Protein AF-A0A930ADK3-F1 (afdb_monomer_lite)

Radius of gyration: 14.04 Å; chains: 1; bounding box: 31×27×39 Å

Structure (mmCIF, N/CA/C/O backbone):
data_AF-A0A930ADK3-F1
#
_entry.id   AF-A0A930ADK3-F1
#
loop_
_atom_site.group_PDB
_atom_site.id
_atom_site.type_symbol
_atom_site.label_atom_id
_atom_site.label_alt_id
_atom_site.label_comp_id
_atom_site.label_asym_id
_atom_site.label_entity_id
_atom_site.label_seq_id
_atom_site.pdbx_PDB_ins_code
_atom_site.Cartn_x
_atom_site.Cartn_y
_atom_site.Cartn_z
_atom_site.occupancy
_atom_site.B_iso_or_equiv
_atom_site.auth_seq_id
_atom_site.auth_comp_id
_atom_site.auth_asym_id
_atom_site.auth_atom_id
_atom_site.pdbx_PDB_model_num
ATOM 1 N N . MET A 1 1 ? -19.593 17.321 -5.041 1.00 71.75 1 MET A N 1
ATOM 2 C CA . MET A 1 1 ? -19.360 16.054 -5.777 1.00 71.75 1 MET A CA 1
ATOM 3 C C . MET A 1 1 ? -18.675 15.064 -4.853 1.00 71.75 1 MET A C 1
ATOM 5 O O . MET A 1 1 ? -17.789 15.481 -4.118 1.00 71.75 1 MET A O 1
ATOM 9 N N . LYS A 1 2 ? -19.069 13.786 -4.872 1.00 76.25 2 LYS A N 1
ATOM 10 C CA . LYS A 1 2 ? -18.343 12.731 -4.149 1.00 76.25 2 LYS A CA 1
ATOM 11 C C . LYS A 1 2 ? -17.054 12.404 -4.914 1.00 76.25 2 LYS A C 1
ATOM 13 O O . LYS A 1 2 ? -17.110 12.273 -6.135 1.00 76.25 2 LYS A O 1
ATOM 18 N N . LYS A 1 3 ? -15.924 12.307 -4.213 1.00 86.31 3 LYS A N 1
ATOM 19 C CA . LYS A 1 3 ? -14.640 11.849 -4.764 1.00 86.31 3 LYS A CA 1
ATOM 20 C C . LYS A 1 3 ? -14.410 10.392 -4.374 1.00 86.31 3 LYS A C 1
ATOM 22 O O . LYS A 1 3 ? -14.813 9.983 -3.288 1.00 86.31 3 LYS A O 1
ATOM 27 N N . ILE A 1 4 ? -13.793 9.622 -5.267 1.00 94.38 4 ILE A N 1
ATOM 28 C CA . ILE A 1 4 ? -13.429 8.221 -5.033 1.00 94.38 4 ILE A CA 1
ATOM 29 C C . ILE A 1 4 ? -11.914 8.161 -4.896 1.00 94.38 4 ILE A C 1
ATOM 31 O O . ILE A 1 4 ? -11.209 8.696 -5.750 1.00 94.38 4 ILE A O 1
ATOM 35 N N . ARG A 1 5 ? -11.429 7.474 -3.860 1.00 94.44 5 ARG A N 1
ATOM 36 C CA . ARG A 1 5 ? -10.007 7.188 -3.683 1.00 94.44 5 ARG A CA 1
ATOM 37 C C . ARG A 1 5 ? -9.775 5.690 -3.527 1.00 94.44 5 ARG A C 1
ATOM 39 O O . ARG A 1 5 ? -10.409 5.058 -2.686 1.00 94.44 5 ARG A O 1
ATOM 46 N N . LEU A 1 6 ? -8.881 5.125 -4.334 1.00 96.00 6 LEU A N 1
ATOM 47 C CA . LEU A 1 6 ? -8.464 3.726 -4.248 1.00 96.00 6 LEU A CA 1
ATOM 48 C C . LEU A 1 6 ? -7.117 3.624 -3.535 1.00 96.00 6 LEU A C 1
ATOM 50 O O . LEU A 1 6 ? -6.130 4.208 -3.974 1.00 96.00 6 LEU A O 1
ATOM 54 N N . ILE A 1 7 ? -7.090 2.864 -2.443 1.00 96.94 7 ILE A N 1
ATOM 55 C CA . ILE A 1 7 ? -5.895 2.622 -1.629 1.00 96.94 7 ILE A CA 1
ATOM 56 C C . ILE A 1 7 ? -5.283 1.288 -2.063 1.00 96.94 7 ILE A C 1
ATOM 58 O O . ILE A 1 7 ? -5.944 0.249 -2.024 1.00 96.94 7 ILE A O 1
ATOM 62 N N . ILE A 1 8 ? -4.021 1.323 -2.484 1.00 97.00 8 ILE A N 1
ATOM 63 C CA . ILE A 1 8 ? -3.295 0.193 -3.062 1.00 97.00 8 ILE A CA 1
ATOM 64 C C . ILE A 1 8 ? -1.958 0.034 -2.329 1.00 97.00 8 ILE A C 1
ATOM 66 O O . ILE A 1 8 ? -0.943 0.584 -2.756 1.00 97.00 8 ILE A O 1
ATOM 70 N N . PRO A 1 9 ? -1.922 -0.714 -1.218 1.00 97.19 9 PRO A N 1
ATOM 71 C CA . PRO A 1 9 ? -0.663 -1.084 -0.599 1.00 97.19 9 PRO A CA 1
ATOM 72 C C . PRO A 1 9 ? -0.047 -2.285 -1.331 1.00 97.19 9 PRO A C 1
ATOM 74 O O . PRO A 1 9 ? -0.634 -3.366 -1.392 1.00 97.19 9 PRO A O 1
ATOM 77 N N . TYR A 1 10 ? 1.139 -2.090 -1.904 1.00 97.44 10 TYR A N 1
ATOM 78 C CA . TYR A 1 10 ? 1.888 -3.096 -2.653 1.00 97.44 10 TYR A CA 1
ATOM 79 C C . TYR A 1 10 ? 3.373 -3.034 -2.278 1.00 97.44 10 TYR A C 1
ATOM 81 O O . TYR A 1 10 ? 4.064 -2.070 -2.597 1.00 97.44 10 TYR A O 1
ATOM 89 N N . PHE A 1 11 ? 3.879 -4.089 -1.642 1.00 97.69 11 PHE A N 1
ATOM 90 C CA . PHE A 1 11 ? 5.270 -4.172 -1.184 1.00 97.69 11 PHE A CA 1
ATOM 91 C C . PHE A 1 11 ? 5.983 -5.344 -1.846 1.00 97.69 11 PHE A C 1
ATOM 93 O O . PHE A 1 11 ? 5.387 -6.402 -2.074 1.00 97.69 11 PHE A O 1
ATOM 100 N N . GLY A 1 12 ? 7.266 -5.153 -2.133 1.00 95.75 12 GLY A N 1
ATOM 101 C CA . GLY A 1 12 ? 8.067 -6.036 -2.962 1.00 95.75 12 GLY A CA 1
ATOM 102 C C . GLY A 1 12 ? 8.073 -5.612 -4.430 1.00 95.75 12 GLY A C 1
ATOM 103 O O . GLY A 1 12 ? 7.558 -4.567 -4.824 1.00 95.75 12 GLY A O 1
ATOM 104 N N . LYS A 1 13 ? 8.688 -6.448 -5.271 1.00 96.19 13 LYS A N 1
ATOM 105 C CA . LYS A 1 13 ? 8.933 -6.122 -6.679 1.00 96.19 13 LYS A CA 1
ATOM 106 C C . LYS A 1 13 ? 7.630 -5.808 -7.420 1.00 96.19 13 LYS A C 1
ATOM 108 O O . LYS A 1 13 ? 6.742 -6.660 -7.524 1.00 96.19 13 LYS A O 1
ATOM 113 N N . LEU A 1 14 ? 7.550 -4.601 -7.980 1.00 96.38 14 LEU A N 1
ATOM 114 C CA . LEU A 1 14 ? 6.425 -4.201 -8.822 1.00 96.38 14 LEU A CA 1
ATOM 115 C C . LEU A 1 14 ? 6.339 -5.103 -10.065 1.00 96.38 14 LEU A C 1
ATOM 117 O O . LEU A 1 14 ? 7.374 -5.479 -10.633 1.00 96.38 14 LEU A O 1
ATOM 121 N N . PRO A 1 15 ? 5.125 -5.465 -10.518 1.00 95.75 15 PRO A N 1
ATOM 122 C CA . PRO A 1 15 ? 4.970 -6.289 -11.706 1.00 95.75 15 PRO A CA 1
ATOM 123 C C . PRO A 1 15 ? 5.551 -5.594 -12.938 1.00 95.75 15 PRO A C 1
ATOM 125 O O . PRO A 1 15 ? 5.478 -4.373 -13.064 1.00 95.75 15 PRO A O 1
ATOM 128 N N . LYS A 1 16 ? 6.050 -6.367 -13.912 1.00 96.19 16 LYS A N 1
ATOM 129 C CA . LYS A 1 16 ? 6.588 -5.811 -15.172 1.00 96.19 16 LYS A CA 1
ATOM 130 C C . LYS A 1 16 ? 5.589 -4.904 -15.903 1.00 96.19 16 LYS A C 1
ATOM 132 O O . LYS A 1 16 ? 5.994 -4.002 -16.622 1.00 96.19 16 LYS A O 1
ATOM 137 N N . PHE A 1 17 ? 4.291 -5.143 -15.713 1.00 96.25 17 PHE A N 1
ATOM 138 C CA . PHE A 1 17 ? 3.221 -4.372 -16.338 1.00 96.25 17 PHE A CA 1
ATOM 139 C C . PHE A 1 17 ? 2.822 -3.103 -15.568 1.00 96.25 17 PHE A C 1
ATOM 141 O O . PHE A 1 17 ? 1.952 -2.368 -16.031 1.00 96.25 17 PHE A O 1
ATOM 148 N N . PHE A 1 18 ? 3.419 -2.828 -14.404 1.00 97.00 18 PHE A N 1
ATOM 149 C CA . PHE A 1 18 ? 3.038 -1.697 -13.558 1.00 97.00 18 PHE A CA 1
ATOM 150 C C . PHE A 1 18 ? 3.046 -0.331 -14.276 1.00 97.00 18 PHE A C 1
ATOM 152 O O . PHE A 1 18 ? 2.104 0.431 -14.068 1.00 97.00 18 PHE A O 1
ATOM 159 N N . PRO A 1 19 ? 3.981 -0.022 -15.201 1.00 95.75 19 PRO A N 1
ATOM 160 C CA . PRO A 1 19 ? 3.897 1.212 -15.987 1.00 95.75 19 PRO A CA 1
ATOM 161 C C . PRO A 1 19 ? 2.587 1.344 -16.786 1.00 95.75 19 PRO A C 1
ATOM 163 O O . PRO A 1 19 ? 1.996 2.420 -16.841 1.00 95.75 19 PRO A O 1
ATOM 166 N N . TYR A 1 20 ? 2.077 0.248 -17.361 1.00 96.25 20 TYR A N 1
ATOM 167 C CA . TYR A 1 20 ? 0.803 0.248 -18.093 1.00 96.25 20 TYR A CA 1
ATOM 168 C C . TYR A 1 20 ? -0.402 0.405 -17.162 1.00 96.25 20 TYR A C 1
ATOM 170 O O . TYR A 1 20 ? -1.390 1.052 -17.522 1.00 96.25 20 TYR A O 1
ATOM 178 N N . PHE A 1 21 ? -0.308 -0.139 -15.946 1.00 96.81 21 PHE A N 1
ATOM 179 C CA . PHE A 1 21 ? -1.289 0.120 -14.898 1.00 96.81 21 PHE A CA 1
ATOM 180 C C . PHE A 1 21 ? -1.348 1.622 -14.577 1.00 96.81 21 PHE A C 1
ATOM 182 O O . PHE A 1 21 ? -2.433 2.196 -14.624 1.00 96.81 21 PHE A O 1
ATOM 189 N N . LEU A 1 22 ? -0.202 2.284 -14.378 1.00 97.12 22 LEU A N 1
ATOM 190 C CA . LEU A 1 22 ? -0.149 3.727 -14.102 1.00 97.12 22 LEU A CA 1
ATOM 191 C C . LEU A 1 22 ? -0.695 4.586 -15.254 1.00 97.12 22 LEU A C 1
ATOM 193 O O . LEU A 1 22 ? -1.363 5.591 -15.022 1.00 97.12 22 LEU A O 1
ATOM 197 N N . LEU A 1 23 ? -0.464 4.189 -16.509 1.00 96.56 23 LEU A N 1
ATOM 198 C CA . LEU A 1 23 ? -1.075 4.860 -17.664 1.00 96.56 23 LEU A CA 1
ATOM 199 C C . LEU A 1 23 ? -2.605 4.742 -17.658 1.00 96.56 23 LEU A C 1
ATOM 201 O O . LEU A 1 23 ? -3.301 5.677 -18.056 1.00 96.56 23 LEU A O 1
ATOM 205 N N . THR A 1 24 ? -3.126 3.603 -17.202 1.00 95.62 24 THR A N 1
ATOM 206 C CA . THR A 1 24 ? -4.569 3.368 -17.086 1.00 95.62 24 THR A CA 1
ATOM 207 C C . THR A 1 24 ? -5.168 4.205 -15.960 1.00 95.62 24 THR A C 1
ATOM 209 O O . THR A 1 24 ? -6.177 4.877 -16.173 1.00 95.62 24 THR A O 1
ATOM 212 N N . THR A 1 25 ? -4.536 4.222 -14.784 1.00 95.88 25 THR A N 1
ATOM 213 C CA . THR A 1 25 ? -5.012 5.008 -13.638 1.00 95.88 25 THR A CA 1
ATOM 214 C C . THR A 1 25 ? -4.938 6.508 -13.912 1.00 95.88 25 THR A C 1
ATOM 216 O O . THR A 1 25 ? -5.915 7.206 -13.654 1.00 95.88 25 THR A O 1
ATOM 219 N N . LYS A 1 26 ? -3.860 7.001 -14.542 1.00 96.56 26 LYS A N 1
ATOM 220 C CA . LYS A 1 26 ? -3.714 8.412 -14.945 1.00 96.56 26 LYS A CA 1
ATOM 221 C C . LYS A 1 26 ? -4.876 8.904 -15.812 1.00 96.56 26 LYS A C 1
ATOM 223 O O . LYS A 1 26 ? -5.313 10.039 -15.671 1.00 96.56 26 LYS A O 1
ATOM 228 N N . ARG A 1 27 ? -5.377 8.065 -16.724 1.00 96.12 27 ARG A N 1
ATOM 229 C CA . ARG A 1 27 ? -6.493 8.417 -17.623 1.00 96.12 27 ARG A CA 1
ATOM 230 C C . ARG A 1 27 ? -7.851 8.449 -16.918 1.00 96.12 27 ARG A C 1
ATOM 232 O O . ARG A 1 27 ? -8.823 8.914 -17.506 1.00 96.12 27 ARG A O 1
ATOM 239 N N . ASN A 1 28 ? -7.941 7.952 -15.686 1.00 94.75 28 ASN A N 1
ATOM 240 C CA . ASN A 1 28 ? -9.183 7.895 -14.928 1.00 94.75 28 ASN A CA 1
ATOM 241 C C . ASN A 1 28 ? -9.266 9.046 -13.914 1.00 94.75 28 ASN A C 1
ATOM 243 O O . ASN A 1 28 ? -9.196 8.842 -12.706 1.00 94.75 28 ASN A O 1
ATOM 247 N N . GLU A 1 29 ? -9.442 10.269 -14.418 1.00 91.25 29 GLU A N 1
ATOM 248 C CA . GLU A 1 29 ? -9.391 11.516 -13.629 1.00 91.25 29 GLU A CA 1
ATOM 249 C C . GLU A 1 29 ? -10.494 11.650 -12.561 1.00 91.25 29 GLU A C 1
ATOM 251 O O . GLU A 1 29 ? -10.452 12.548 -11.725 1.00 91.25 29 GLU A O 1
ATOM 256 N N . LYS A 1 30 ? -11.499 10.765 -12.568 1.00 94.25 30 LYS A N 1
ATOM 257 C CA . LYS A 1 30 ? -12.573 10.738 -11.560 1.00 94.25 30 LYS A CA 1
ATOM 258 C C . LYS A 1 30 ? -12.186 9.978 -10.289 1.00 94.25 30 LYS A C 1
ATOM 260 O O . LYS A 1 30 ? -12.946 10.008 -9.319 1.00 94.25 30 LYS A O 1
ATOM 265 N N . ILE A 1 31 ? -11.063 9.261 -10.317 1.00 96.00 31 ILE A N 1
ATOM 266 C CA . ILE A 1 31 ? -10.595 8.404 -9.234 1.00 96.00 31 ILE A CA 1
ATOM 267 C C . ILE A 1 31 ? -9.178 8.827 -8.860 1.00 96.00 31 ILE A C 1
ATOM 269 O O . ILE A 1 31 ? -8.287 8.855 -9.709 1.00 96.00 31 ILE A O 1
ATOM 273 N N . ASP A 1 32 ? -8.983 9.106 -7.576 1.00 96.19 32 ASP A N 1
ATOM 274 C CA . ASP A 1 32 ? -7.667 9.308 -6.986 1.00 96.19 32 ASP A CA 1
ATOM 275 C C . ASP A 1 32 ? -7.090 7.948 -6.559 1.00 96.19 32 ASP A C 1
ATOM 277 O O . ASP A 1 32 ? -7.796 7.080 -6.042 1.00 96.19 32 ASP A O 1
ATOM 281 N N . PHE A 1 33 ? -5.795 7.741 -6.751 1.00 97.12 33 PHE A N 1
ATOM 282 C CA . PHE A 1 33 ? -5.090 6.510 -6.406 1.00 97.12 33 PHE A CA 1
ATOM 283 C C . PHE A 1 33 ? -4.027 6.824 -5.358 1.00 97.12 33 PHE A C 1
ATOM 285 O O . PHE A 1 33 ? -3.230 7.738 -5.537 1.00 97.12 33 PHE A O 1
ATOM 292 N N . LEU A 1 34 ? -4.016 6.075 -4.259 1.00 96.81 34 LEU A N 1
ATOM 293 C CA . LEU A 1 34 ? -3.007 6.155 -3.206 1.00 96.81 34 LEU A CA 1
ATOM 294 C C . LEU A 1 34 ? -2.244 4.842 -3.156 1.00 96.81 34 LEU A C 1
ATOM 296 O O . LEU A 1 34 ? -2.808 3.813 -2.783 1.00 96.81 34 LEU A O 1
ATOM 300 N N . ILE A 1 35 ? -0.977 4.873 -3.546 1.00 97.50 35 ILE A N 1
ATOM 301 C CA . ILE A 1 35 ? -0.143 3.686 -3.674 1.00 97.50 35 ILE A CA 1
ATOM 302 C C . ILE A 1 35 ? 0.918 3.709 -2.578 1.00 97.50 35 ILE A C 1
ATOM 304 O O . ILE A 1 35 ? 1.821 4.540 -2.599 1.00 97.50 35 ILE A O 1
ATOM 308 N N . TYR A 1 36 ? 0.821 2.771 -1.638 1.00 97.81 36 TYR A N 1
ATOM 309 C CA . TYR A 1 36 ? 1.861 2.535 -0.636 1.00 97.81 36 TYR A CA 1
ATOM 310 C C . TYR A 1 36 ? 2.830 1.482 -1.158 1.00 97.81 36 TYR A C 1
ATOM 312 O O . TYR A 1 36 ? 2.383 0.417 -1.588 1.00 97.81 36 TYR A O 1
ATOM 320 N N . THR A 1 37 ? 4.135 1.744 -1.114 1.00 98.12 37 THR A N 1
ATOM 321 C CA . THR A 1 37 ? 5.135 0.779 -1.587 1.00 98.12 37 THR A CA 1
ATOM 322 C C . THR A 1 37 ? 6.502 0.967 -0.936 1.00 98.12 37 THR A C 1
ATOM 324 O O . THR A 1 37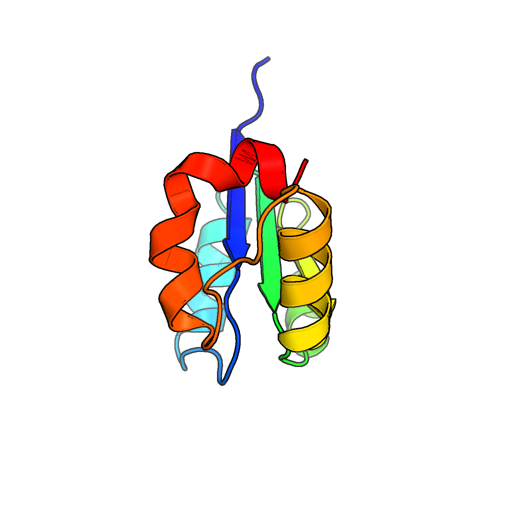 ? 6.799 2.028 -0.403 1.00 98.12 37 THR A O 1
ATOM 327 N N . ASP A 1 38 ? 7.343 -0.063 -0.990 1.00 97.81 38 ASP A N 1
ATOM 328 C CA . ASP A 1 38 ? 8.766 -0.001 -0.628 1.00 97.81 38 ASP A CA 1
ATOM 329 C C . ASP A 1 38 ? 9.683 0.175 -1.850 1.00 97.81 38 ASP A C 1
ATOM 331 O O . ASP A 1 38 ? 10.902 0.288 -1.712 1.00 97.81 38 ASP A O 1
ATOM 335 N N . GLN A 1 39 ? 9.118 0.171 -3.060 1.00 97.12 39 GLN A N 1
ATOM 336 C CA . GLN A 1 39 ? 9.881 0.336 -4.288 1.00 97.12 39 GLN A CA 1
ATOM 337 C C . GLN A 1 39 ? 10.169 1.811 -4.569 1.00 97.12 39 GLN A C 1
ATOM 339 O O . GLN A 1 39 ? 9.385 2.701 -4.252 1.00 97.12 39 GLN A O 1
ATOM 344 N N . LYS A 1 40 ? 11.289 2.051 -5.249 1.00 94.94 40 LYS A N 1
ATOM 345 C CA . LYS A 1 40 ? 11.629 3.348 -5.836 1.00 94.94 40 LYS A CA 1
ATOM 346 C C . LYS A 1 40 ? 10.665 3.684 -6.978 1.00 94.94 40 LYS A C 1
ATOM 348 O O . LYS A 1 40 ? 10.457 2.862 -7.876 1.00 94.94 40 LYS A O 1
ATOM 353 N N . VAL A 1 41 ? 10.061 4.868 -6.925 1.00 94.88 41 VAL A N 1
ATOM 354 C CA . VAL A 1 41 ? 8.981 5.313 -7.831 1.00 94.88 41 VAL A CA 1
ATOM 355 C C . VAL A 1 41 ? 9.328 6.580 -8.612 1.00 94.88 41 VAL A C 1
ATOM 357 O O . VAL A 1 41 ? 8.523 7.021 -9.424 1.00 94.88 41 VAL A O 1
ATOM 360 N N . GLU A 1 42 ? 10.532 7.125 -8.443 1.00 93.44 42 GLU A N 1
ATOM 361 C CA . GLU A 1 42 ? 11.004 8.370 -9.069 1.00 93.44 42 GLU A CA 1
ATOM 362 C C . GLU A 1 42 ? 10.929 8.285 -10.602 1.00 93.44 42 GLU A C 1
ATOM 364 O O . GLU A 1 42 ? 10.548 9.230 -11.286 1.00 93.44 42 GLU A O 1
ATOM 369 N N . GLN A 1 43 ? 11.180 7.097 -11.163 1.00 92.38 43 GLN A N 1
ATOM 370 C CA . GLN A 1 43 ? 11.032 6.838 -12.601 1.00 92.38 43 GLN A CA 1
ATOM 371 C C . GLN A 1 43 ? 9.602 7.052 -13.131 1.00 92.38 43 GLN A C 1
ATOM 373 O O . GLN A 1 43 ? 9.409 7.188 -14.338 1.00 92.38 43 GLN A O 1
ATOM 378 N N . PHE A 1 44 ? 8.589 7.052 -12.261 1.00 93.81 44 PHE A N 1
ATOM 379 C CA . PHE A 1 44 ? 7.192 7.276 -12.626 1.00 93.81 44 PHE A CA 1
ATOM 380 C C . PHE A 1 44 ? 6.775 8.744 -12.516 1.00 93.81 44 PHE A C 1
ATOM 382 O O . PHE A 1 44 ? 5.719 9.095 -13.039 1.00 93.81 44 PHE A O 1
ATOM 389 N N . GLU A 1 45 ? 7.594 9.621 -11.926 1.00 88.69 45 GLU A N 1
ATOM 390 C CA . GLU A 1 45 ? 7.299 11.060 -11.829 1.00 88.69 45 GLU A CA 1
ATOM 391 C C . GLU A 1 45 ? 7.159 11.712 -13.209 1.00 88.69 45 GLU A C 1
ATOM 393 O O . GLU A 1 45 ? 6.316 12.587 -13.405 1.00 88.69 45 GLU A O 1
ATOM 398 N N . VAL A 1 46 ? 7.887 11.200 -14.210 1.00 90.75 46 VAL A N 1
ATOM 399 C CA . VAL A 1 46 ? 7.776 11.626 -15.617 1.00 90.75 46 VAL A CA 1
ATOM 400 C C . VAL A 1 46 ? 6.359 11.462 -16.183 1.00 90.75 46 VAL A C 1
ATOM 402 O O . VAL A 1 46 ? 5.981 12.148 -17.132 1.00 90.75 46 VAL A O 1
ATOM 405 N N . LEU A 1 47 ? 5.538 10.580 -15.596 1.00 91.31 47 LEU A N 1
ATOM 406 C CA . LEU A 1 47 ? 4.139 10.430 -15.990 1.00 91.31 47 LEU A CA 1
ATOM 407 C C . LEU A 1 47 ? 3.315 11.675 -15.654 1.00 91.31 47 LEU A C 1
ATOM 409 O O . LEU A 1 47 ? 2.271 11.853 -16.282 1.00 91.31 47 LEU A O 1
ATOM 413 N N . ASN A 1 48 ? 3.745 12.519 -14.706 1.00 91.88 48 ASN A N 1
ATOM 414 C CA . ASN A 1 48 ? 3.048 13.730 -14.261 1.00 91.88 48 ASN A CA 1
ATOM 415 C C . ASN A 1 48 ? 1.538 13.486 -14.047 1.00 91.88 48 ASN A C 1
ATOM 417 O O . ASN A 1 48 ? 0.676 14.151 -14.631 1.00 91.88 48 ASN A O 1
ATOM 421 N N . ALA A 1 49 ? 1.215 12.422 -13.308 1.00 94.50 49 ALA A N 1
ATOM 422 C CA . ALA A 1 49 ? -0.155 12.015 -13.031 1.00 94.50 49 ALA A CA 1
ATOM 423 C C . ALA A 1 49 ? -0.676 12.752 -11.792 1.00 94.50 49 ALA A C 1
ATOM 425 O O . ALA A 1 49 ? -0.159 12.567 -10.697 1.00 94.50 49 ALA A O 1
ATOM 426 N N . LYS A 1 50 ? -1.714 13.578 -11.959 1.00 94.88 50 LYS A N 1
ATOM 427 C CA . LYS A 1 50 ? -2.269 14.398 -10.866 1.00 94.88 50 LYS A CA 1
ATOM 428 C C . LYS A 1 50 ? -3.148 13.615 -9.888 1.00 94.88 50 LYS A C 1
ATOM 430 O O . LYS A 1 50 ? -3.367 14.075 -8.776 1.00 94.88 50 LYS A O 1
ATOM 435 N N . ASN A 1 51 ? -3.669 12.467 -10.316 1.00 96.50 51 ASN A N 1
ATOM 436 C CA . ASN A 1 51 ? -4.585 11.622 -9.551 1.00 96.50 51 ASN A CA 1
ATOM 437 C C . ASN A 1 51 ? -3.897 10.375 -8.971 1.00 96.50 51 ASN A C 1
ATOM 439 O O . ASN A 1 51 ? -4.576 9.430 -8.581 1.00 96.50 51 ASN A O 1
ATOM 443 N N . ILE A 1 52 ? -2.562 10.329 -8.953 1.00 97.25 52 ILE A N 1
ATOM 444 C CA . ILE A 1 52 ? -1.791 9.226 -8.373 1.00 97.25 52 ILE A CA 1
ATOM 445 C C . ILE A 1 52 ? -0.851 9.810 -7.326 1.00 97.25 52 ILE A C 1
ATOM 447 O O . ILE A 1 52 ? 0.005 10.630 -7.642 1.00 97.25 52 ILE A O 1
ATOM 451 N N . GLU A 1 53 ? -0.995 9.355 -6.091 1.00 96.06 53 GLU A N 1
ATOM 452 C CA . GLU A 1 53 ? -0.096 9.659 -4.987 1.00 96.06 53 GLU A CA 1
AT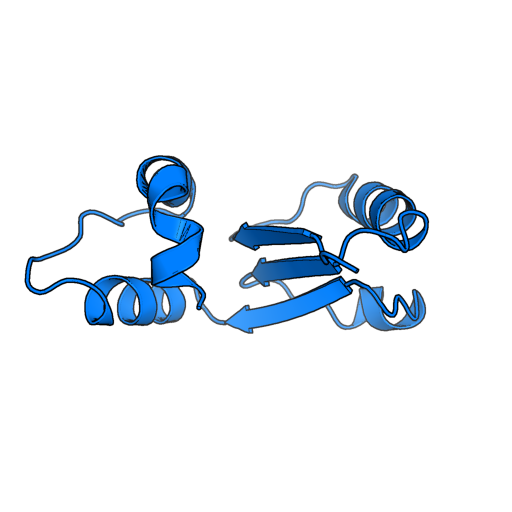OM 453 C C . GLU A 1 53 ? 0.673 8.393 -4.613 1.00 96.06 53 GLU A C 1
ATOM 455 O O . GLU A 1 53 ? 0.073 7.334 -4.406 1.00 96.06 53 GLU A O 1
ATOM 460 N N . PHE A 1 54 ? 1.994 8.508 -4.516 1.00 97.25 54 PHE A N 1
ATOM 461 C CA . PHE A 1 54 ? 2.848 7.458 -3.980 1.00 97.25 54 PHE A CA 1
ATOM 462 C C . PHE A 1 54 ? 3.282 7.815 -2.563 1.00 97.25 54 PHE A C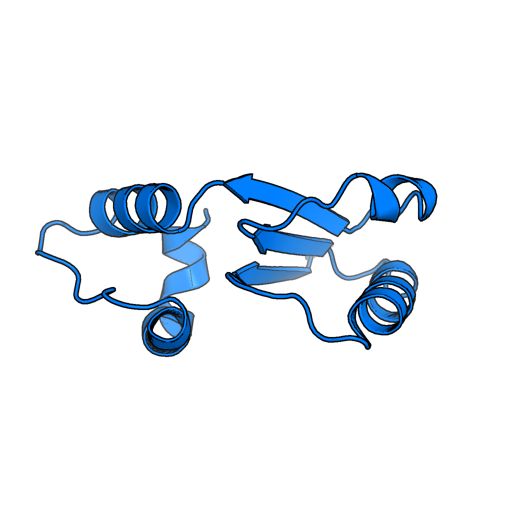 1
ATOM 464 O O . PHE A 1 54 ? 3.720 8.934 -2.307 1.00 97.25 54 PHE A O 1
ATOM 471 N N . VAL A 1 55 ? 3.219 6.837 -1.663 1.00 96.94 55 VAL A N 1
ATOM 472 C CA . VAL A 1 55 ? 3.803 6.926 -0.326 1.00 96.94 55 VAL A CA 1
ATOM 473 C C . VAL A 1 55 ? 4.820 5.803 -0.195 1.00 96.94 55 VAL A C 1
ATOM 475 O O . VAL A 1 55 ? 4.463 4.624 -0.105 1.00 96.94 55 VAL A O 1
ATOM 478 N N . THR A 1 56 ? 6.097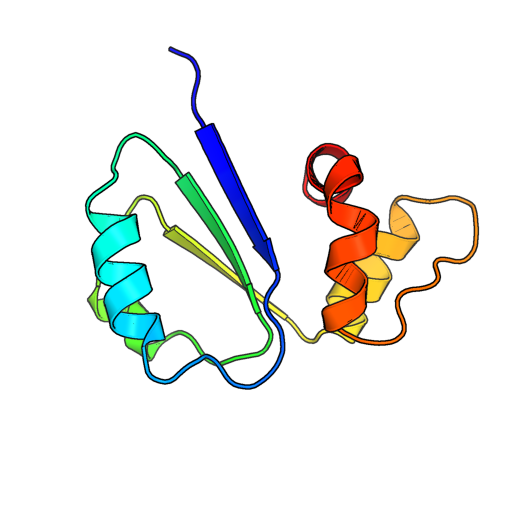 6.179 -0.223 1.00 97.69 56 THR A N 1
ATOM 479 C CA . THR A 1 56 ? 7.209 5.227 -0.199 1.00 97.69 56 THR A CA 1
ATOM 480 C C . THR A 1 56 ? 7.725 5.047 1.223 1.00 97.69 56 THR A C 1
ATOM 482 O O . THR A 1 56 ? 8.216 5.995 1.831 1.00 97.69 56 THR A O 1
ATOM 485 N N . LEU A 1 57 ? 7.616 3.834 1.763 1.00 97.81 57 LEU A N 1
ATOM 486 C CA . LEU A 1 57 ? 8.152 3.460 3.075 1.00 97.81 57 LEU A CA 1
ATOM 487 C C . LEU A 1 57 ? 8.439 1.955 3.139 1.00 97.81 57 LEU A C 1
ATOM 489 O O . LEU A 1 57 ? 7.827 1.181 2.403 1.00 97.81 57 LEU A O 1
ATOM 493 N N . PRO A 1 58 ? 9.319 1.506 4.048 1.00 98.19 58 PRO A N 1
ATOM 494 C CA . PRO A 1 58 ? 9.474 0.088 4.345 1.00 98.19 58 PRO A CA 1
ATOM 495 C C . PRO A 1 58 ? 8.162 -0.553 4.821 1.00 98.19 58 PRO A C 1
ATOM 497 O O . PRO A 1 58 ? 7.354 0.075 5.511 1.00 98.19 58 PRO A O 1
ATOM 500 N N . PHE A 1 59 ? 7.974 -1.842 4.522 1.00 98.19 59 PHE A N 1
ATOM 501 C CA . PHE A 1 59 ? 6.797 -2.593 4.978 1.00 98.19 59 PHE A CA 1
ATOM 502 C C . PHE A 1 59 ? 6.639 -2.582 6.506 1.00 98.19 59 PHE A C 1
ATOM 504 O O . PHE A 1 59 ? 5.521 -2.471 7.007 1.00 98.19 59 PHE A O 1
ATOM 511 N N . ASP A 1 60 ? 7.746 -2.637 7.249 1.00 98.00 60 ASP A N 1
ATOM 512 C CA . ASP A 1 60 ? 7.718 -2.606 8.714 1.00 98.00 60 ASP A CA 1
ATOM 513 C C . ASP A 1 60 ? 7.181 -1.283 9.268 1.00 98.00 60 ASP A C 1
ATOM 515 O O . ASP A 1 60 ? 6.504 -1.273 10.297 1.00 98.00 60 ASP A O 1
ATOM 519 N N . ASP A 1 61 ? 7.404 -0.168 8.575 1.00 98.31 61 ASP A N 1
ATOM 520 C CA . ASP A 1 61 ? 6.852 1.119 8.990 1.00 98.31 61 ASP A CA 1
ATOM 521 C C . ASP A 1 61 ? 5.357 1.211 8.675 1.00 98.31 61 ASP A C 1
ATOM 523 O O . ASP A 1 61 ? 4.586 1.714 9.498 1.00 98.31 61 ASP A O 1
ATOM 527 N N . LEU A 1 62 ? 4.902 0.623 7.557 1.00 98.00 62 LEU A N 1
ATOM 528 C CA . LEU A 1 62 ? 3.466 0.472 7.325 1.00 98.00 62 LEU A CA 1
ATOM 529 C C . LEU A 1 62 ? 2.849 -0.394 8.425 1.00 98.00 62 LEU A C 1
ATOM 531 O O . LEU A 1 62 ? 1.805 -0.044 8.968 1.00 98.00 62 LEU A O 1
ATOM 535 N N . ARG A 1 63 ? 3.497 -1.502 8.789 1.00 98.00 63 ARG A N 1
ATOM 536 C CA . ARG A 1 63 ? 3.025 -2.392 9.850 1.00 98.00 63 ARG A CA 1
ATOM 537 C C . ARG A 1 63 ? 2.862 -1.657 11.178 1.00 98.00 63 ARG A C 1
ATOM 539 O O . ARG A 1 63 ? 1.839 -1.849 11.829 1.00 98.00 63 ARG A O 1
ATOM 546 N N . LYS A 1 64 ? 3.800 -0.779 11.551 1.00 98.06 64 LYS A N 1
ATOM 547 C CA . LYS A 1 64 ? 3.672 0.084 12.741 1.00 98.06 64 LYS A CA 1
ATOM 548 C C . LYS A 1 64 ? 2.473 1.030 12.636 1.00 98.06 64 LYS A C 1
ATOM 550 O O . LYS A 1 64 ? 1.729 1.152 13.603 1.00 98.06 64 LYS A O 1
ATOM 555 N N . LYS A 1 65 ? 2.238 1.643 11.467 1.00 97.12 65 LYS A N 1
ATOM 556 C CA . LYS A 1 65 ? 1.049 2.485 11.224 1.00 97.12 65 LYS A CA 1
ATOM 557 C C . LYS A 1 65 ? -0.253 1.691 11.348 1.00 97.12 65 LYS A C 1
ATOM 559 O O . LYS A 1 65 ? -1.215 2.194 11.916 1.00 97.12 65 LYS A O 1
ATOM 564 N N . VAL A 1 66 ? -0.309 0.465 10.824 1.00 97.81 66 VAL A N 1
ATOM 565 C CA . VAL A 1 66 ? -1.487 -0.397 11.007 1.00 97.81 66 VAL A CA 1
ATOM 566 C C . VAL A 1 66 ? -1.649 -0.734 12.489 1.00 97.81 66 VAL A C 1
ATOM 568 O O . VAL A 1 66 ? -2.741 -0.585 13.018 1.00 97.81 66 VAL A O 1
ATOM 571 N N . GLN A 1 67 ? -0.571 -1.114 13.180 1.00 98.00 67 GLN A N 1
ATOM 572 C CA . GLN A 1 67 ? -0.614 -1.472 14.600 1.00 98.00 67 GLN A CA 1
ATOM 573 C C . GLN A 1 67 ? -1.106 -0.309 15.466 1.00 98.00 67 GLN A C 1
ATOM 575 O O . GLN A 1 67 ? -1.881 -0.536 16.383 1.00 98.00 67 GLN A O 1
ATOM 580 N N . SER A 1 68 ? -0.727 0.935 15.163 1.00 97.62 68 SER A N 1
ATOM 581 C CA . SER A 1 68 ? -1.166 2.101 15.941 1.00 97.62 68 SER A CA 1
ATOM 582 C C . SER A 1 68 ? -2.670 2.387 15.846 1.00 97.62 68 SER A C 1
ATOM 584 O O . SER A 1 68 ? -3.168 3.243 16.569 1.00 97.62 68 SER A O 1
ATOM 586 N N . LYS A 1 69 ? -3.387 1.736 14.922 1.00 97.62 69 LYS A N 1
ATOM 587 C CA . LYS A 1 69 ? -4.836 1.885 14.741 1.00 97.62 69 LYS A CA 1
ATOM 588 C C . LYS A 1 69 ? -5.640 0.880 15.574 1.00 97.62 69 LYS A C 1
ATOM 590 O O . LYS A 1 69 ? -6.848 1.048 15.694 1.00 97.62 69 LYS A O 1
ATOM 595 N N . PHE A 1 70 ? -4.995 -0.135 16.146 1.00 97.06 70 PHE A N 1
ATOM 596 C CA . PHE A 1 70 ? -5.644 -1.186 16.928 1.00 97.06 70 PHE A CA 1
ATOM 597 C C . PHE A 1 70 ? -5.013 -1.275 18.323 1.00 97.06 70 PHE A C 1
ATOM 599 O O . PHE A 1 70 ? -3.806 -1.117 18.486 1.00 97.06 70 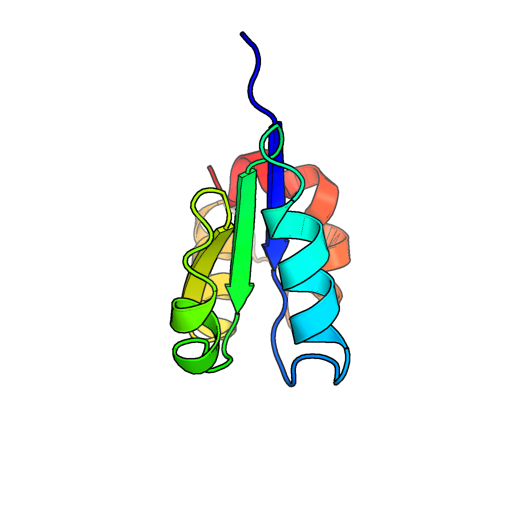PHE A O 1
ATOM 606 N N . ASP A 1 71 ? -5.834 -1.541 19.332 1.00 97.12 71 ASP A N 1
ATOM 607 C CA . ASP A 1 71 ? -5.436 -1.736 20.732 1.00 97.12 71 ASP A CA 1
ATOM 608 C C . ASP A 1 71 ? -4.997 -3.180 21.042 1.00 97.12 71 ASP A C 1
ATOM 610 O O . ASP A 1 71 ? -4.526 -3.473 22.140 1.00 97.12 71 ASP A O 1
ATOM 614 N N . PHE A 1 72 ? -5.102 -4.074 20.059 1.00 97.31 72 PHE A N 1
ATOM 615 C CA . PHE A 1 72 ? -4.622 -5.452 20.102 1.00 97.31 72 PHE A CA 1
ATOM 616 C C . PHE A 1 72 ? -3.439 -5.671 19.149 1.00 97.31 72 PHE A C 1
ATOM 618 O O . PHE A 1 72 ? -3.243 -4.928 18.186 1.00 97.31 72 PHE A O 1
ATOM 625 N N . GLU A 1 73 ? -2.655 -6.726 19.384 1.00 97.94 73 GLU A N 1
ATOM 626 C CA . GLU A 1 73 ? -1.543 -7.094 18.502 1.00 97.94 73 GLU A CA 1
ATOM 627 C C . GLU A 1 73 ? -2.053 -7.548 17.124 1.00 97.94 73 GLU A C 1
ATOM 629 O O . GLU A 1 73 ? -2.816 -8.511 17.003 1.00 97.94 73 GLU A O 1
ATOM 634 N N . ILE A 1 74 ? -1.608 -6.876 16.060 1.00 97.62 74 ILE A N 1
ATOM 635 C CA . ILE A 1 74 ? -2.023 -7.209 14.696 1.00 97.62 74 ILE A CA 1
ATOM 636 C C . ILE A 1 74 ? -1.225 -8.388 14.126 1.00 97.62 74 ILE A C 1
ATOM 638 O O . ILE A 1 74 ? 0.002 -8.479 14.227 1.00 97.62 74 ILE A O 1
ATOM 642 N N . SER A 1 75 ? -1.906 -9.257 13.380 1.00 96.56 75 SER A N 1
ATOM 643 C CA . SER A 1 75 ? -1.252 -10.309 12.598 1.00 96.56 75 SER A CA 1
ATOM 644 C C . SER A 1 75 ? -0.998 -9.825 11.169 1.00 96.56 75 SER A C 1
ATOM 646 O O . SER A 1 75 ? -1.809 -10.035 10.267 1.00 96.56 75 SER A O 1
ATOM 648 N N . LEU A 1 76 ? 0.122 -9.127 10.959 1.00 97.25 76 LEU A N 1
ATOM 649 C CA . LEU A 1 76 ? 0.533 -8.594 9.652 1.00 97.25 76 LEU A CA 1
ATOM 650 C C . LEU A 1 76 ? 1.998 -8.941 9.344 1.00 97.25 76 LEU A C 1
ATOM 652 O O . LEU A 1 76 ? 2.863 -8.080 9.230 1.00 97.25 76 LEU A O 1
ATOM 656 N N . LYS A 1 77 ? 2.295 -10.243 9.258 1.00 96.06 77 LYS A N 1
ATOM 657 C CA . LYS A 1 77 ? 3.675 -10.753 9.125 1.00 96.06 77 LYS A CA 1
ATOM 658 C C . LYS A 1 77 ? 4.290 -10.573 7.735 1.00 96.06 77 LYS A C 1
ATOM 660 O O . LYS A 1 77 ? 5.506 -10.515 7.620 1.00 96.06 77 LYS A O 1
ATOM 665 N N . THR A 1 78 ? 3.470 -10.512 6.691 1.00 97.06 78 THR A N 1
ATOM 666 C CA . THR A 1 78 ? 3.920 -10.438 5.291 1.00 97.06 78 THR A CA 1
ATOM 667 C C . THR A 1 78 ? 3.047 -9.466 4.506 1.00 97.06 78 THR A C 1
ATOM 669 O O . THR A 1 78 ? 1.848 -9.417 4.795 1.00 97.06 78 THR A O 1
ATOM 672 N N . PRO A 1 79 ? 3.555 -8.805 3.451 1.00 96.56 79 PRO A N 1
ATOM 673 C CA . PRO A 1 79 ? 2.755 -7.916 2.609 1.00 96.56 79 PRO A CA 1
ATOM 674 C C . PRO A 1 79 ? 1.451 -8.517 2.093 1.00 96.56 79 PRO A C 1
ATOM 676 O O . PRO A 1 79 ? 0.416 -7.863 2.115 1.00 96.56 79 PRO A O 1
ATOM 679 N N . TYR A 1 80 ? 1.462 -9.794 1.702 1.00 95.62 80 TYR A N 1
ATOM 680 C CA . TYR A 1 80 ? 0.269 -10.470 1.184 1.00 95.62 80 TYR A CA 1
ATOM 681 C C . TYR A 1 80 ? -0.901 -10.486 2.186 1.00 95.62 80 TYR A C 1
ATOM 683 O O . TYR A 1 80 ? -2.067 -10.485 1.791 1.00 95.62 80 TYR A O 1
ATOM 691 N N . LYS A 1 81 ? -0.603 -10.427 3.491 1.00 96.69 81 LYS A N 1
ATOM 692 C CA . LYS A 1 81 ? -1.608 -10.388 4.559 1.00 96.69 81 LYS A CA 1
ATOM 693 C C . LYS A 1 81 ? -2.354 -9.063 4.660 1.00 96.69 81 LYS A C 1
ATOM 695 O O . LYS A 1 81 ? -3.398 -9.030 5.295 1.00 96.69 81 LYS A O 1
ATOM 700 N N . LEU A 1 82 ? -1.919 -8.013 3.959 1.00 96.12 82 LEU A N 1
ATOM 701 C CA . LEU A 1 82 ? -2.699 -6.780 3.811 1.00 96.12 82 LEU A CA 1
ATOM 702 C C . LEU A 1 82 ? -4.077 -7.031 3.181 1.00 96.12 82 LEU A C 1
ATOM 704 O O . LEU A 1 82 ? -4.997 -6.253 3.430 1.00 96.12 82 LEU A O 1
ATOM 708 N N . CYS A 1 83 ? -4.248 -8.106 2.402 1.00 94.75 83 CYS A N 1
ATOM 709 C CA . CYS A 1 83 ? -5.545 -8.498 1.846 1.00 94.75 83 CYS A CA 1
ATOM 710 C C . CYS A 1 83 ? -6.602 -8.767 2.925 1.00 94.75 83 CYS A C 1
ATOM 712 O O . CYS A 1 83 ? -7.766 -8.429 2.711 1.00 94.75 83 CYS A O 1
ATOM 714 N N . ASP A 1 84 ? -6.190 -9.296 4.078 1.00 96.44 84 ASP A N 1
ATOM 715 C CA . ASP A 1 84 ? -7.080 -9.613 5.200 1.00 96.44 84 ASP A CA 1
ATOM 716 C C . ASP A 1 84 ? -7.622 -8.317 5.854 1.00 96.44 84 ASP A C 1
ATOM 718 O O . ASP A 1 84 ? -8.679 -8.323 6.476 1.00 96.44 84 ASP A O 1
ATOM 722 N N . TYR A 1 85 ? -6.949 -7.175 5.642 1.00 96.56 85 TYR A N 1
ATOM 723 C CA . TYR A 1 85 ? -7.292 -5.868 6.220 1.00 96.56 85 TYR A CA 1
ATOM 724 C C . TYR A 1 85 ? -8.095 -4.962 5.273 1.00 96.56 85 TYR A C 1
ATOM 726 O O . TYR A 1 85 ? -8.412 -3.836 5.651 1.00 96.56 85 TYR A O 1
ATOM 734 N N . LYS A 1 86 ? -8.453 -5.411 4.057 1.00 95.19 86 LYS A N 1
ATOM 735 C CA . LYS A 1 86 ? -9.137 -4.576 3.041 1.00 95.19 86 LYS A CA 1
ATOM 736 C C . LYS A 1 86 ? -10.391 -3.880 3.567 1.00 95.19 86 LYS A C 1
ATOM 738 O O . LYS A 1 86 ? -10.616 -2.712 3.267 1.00 95.19 86 LYS A O 1
ATOM 743 N N . VAL A 1 87 ? -11.177 -4.585 4.380 1.00 95.31 87 VAL A N 1
ATOM 744 C CA . VAL A 1 87 ? -12.402 -4.052 4.998 1.00 95.31 87 VAL A CA 1
ATOM 745 C C . VAL A 1 87 ? -12.132 -2.890 5.960 1.00 95.31 87 VAL A C 1
ATOM 747 O O . VAL A 1 87 ? -13.007 -2.059 6.169 1.00 95.31 87 VAL A O 1
ATOM 750 N N . ALA A 1 88 ? -10.914 -2.791 6.496 1.00 96.25 88 ALA A N 1
ATOM 751 C CA . ALA A 1 88 ? -10.485 -1.758 7.433 1.00 96.25 88 ALA A CA 1
ATOM 752 C C . ALA A 1 88 ? -9.635 -0.652 6.780 1.00 96.25 88 ALA A C 1
ATOM 754 O O . ALA A 1 88 ? -9.200 0.262 7.476 1.00 96.25 88 ALA A O 1
ATOM 755 N N . TYR A 1 89 ? -9.386 -0.684 5.463 1.00 96.31 89 TYR A N 1
ATOM 756 C CA . TYR A 1 89 ? -8.500 0.294 4.810 1.00 96.31 89 TYR A CA 1
ATOM 757 C C .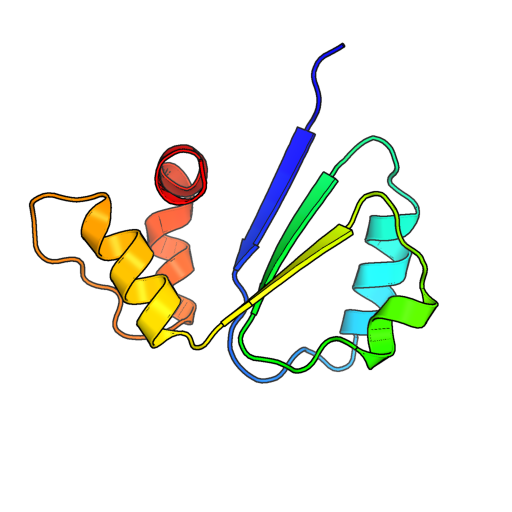 TYR A 1 89 ? -8.956 1.740 4.993 1.00 96.31 89 TYR A C 1
ATOM 759 O O . TYR A 1 89 ? -8.112 2.606 5.198 1.00 96.31 89 TYR A O 1
ATOM 767 N N . GLY A 1 90 ? -10.267 1.991 4.983 1.00 93.88 90 GLY A N 1
ATOM 768 C CA . GLY A 1 90 ? -10.800 3.329 5.241 1.00 93.88 90 GLY A CA 1
ATOM 769 C C . GLY A 1 90 ? -10.377 3.887 6.602 1.00 93.88 90 GLY A C 1
ATOM 770 O O . GLY A 1 90 ? -10.085 5.064 6.694 1.00 93.88 90 GLY A O 1
ATOM 771 N N . PHE A 1 91 ? -10.273 3.038 7.626 1.00 95.75 91 PHE A N 1
ATOM 772 C CA . PHE A 1 91 ? -9.842 3.423 8.974 1.00 95.75 91 PHE A CA 1
ATOM 773 C C . PHE A 1 91 ? -8.308 3.461 9.121 1.00 95.75 91 PHE A C 1
ATOM 775 O O . PHE A 1 91 ? -7.738 4.344 9.769 1.00 95.75 91 PHE A O 1
ATOM 782 N N . ILE A 1 92 ? -7.616 2.502 8.500 1.00 96.56 92 ILE A N 1
ATOM 783 C CA . ILE A 1 92 ? -6.155 2.360 8.579 1.00 96.56 92 ILE A CA 1
ATOM 784 C C . ILE A 1 92 ? -5.434 3.519 7.875 1.00 96.56 92 ILE A C 1
ATOM 786 O O . ILE A 1 92 ? -4.427 4.026 8.381 1.00 96.56 92 ILE A O 1
ATOM 790 N N . PHE A 1 93 ? -5.939 3.914 6.706 1.00 93.94 93 PHE A N 1
ATOM 791 C CA . PHE A 1 93 ? -5.307 4.873 5.798 1.00 93.94 93 PHE A CA 1
ATOM 792 C C . PHE A 1 93 ? -6.030 6.221 5.727 1.00 93.94 93 PHE A C 1
ATOM 794 O O . PHE A 1 93 ? -5.743 6.995 4.816 1.00 93.94 93 PHE A O 1
ATOM 801 N N . GLU A 1 94 ? -6.946 6.483 6.663 1.00 83.62 94 GLU A N 1
ATOM 802 C CA . GLU A 1 94 ? -7.455 7.835 6.928 1.00 83.62 94 GLU A CA 1
ATOM 803 C C . GLU A 1 94 ? -6.313 8.821 7.201 1.00 83.62 94 GLU A C 1
ATOM 805 O O . GLU A 1 94 ? -5.351 8.433 7.925 1.00 83.62 94 GLU A O 1
#

Sequence (94 aa):
MKKIRLIIPYFGKLPKFFPYFLLTTKRNEKIDFLIYTDQKVEQFEVLNAKNIEFVTLPFDDLRKKVQSKFDFEISLKTPYKLCDYKVAYGFIFE

Foldseek 3Di:
DDAAEAEAEDEDDDDPCVLVVVVVQLVVVRYAYEYEYQDDCVVVVVVVRPRYHYDHDDPVVLLVLQCVLDPDDDDDPDSVCVVVCPVVCVSSVD

pLDDT: mean 95.42, std 3.98, range [71.75, 98.31]

Secondary structure (DSSP, 8-state):
---EEEEEE--SSPPTTHHHHHHHHHT-TTEEEEEEESS--GGGGGG--TTEEEEE--HHHHHHHHHTT-SS-----SGGGGGGGGGGHHHH--